Protein AF-W9W3L7-F1 (afdb_monomer_lite)

Radius of gyration: 13.41 Å; chains: 1; bounding box: 32×24×35 Å

Organism: NCBI:txid1182544

Sequence (72 aa):
MALGTGFTFVGVDGVVDVVGRFAGEKTLHGRAMMITPEQEGVIDVRDDEEGVWGGVIFGGIQERMRPAGLII

Secondary structure (DSSP, 8-state):
----TT-----HHHHHHHHHHHHH-GGGTT--EEE--TTT-EEE--TTSTT--HHHHHHHHHHHHGGGT---

pLDDT: mean 79.57, std 12.61, range [38.62, 94.0]

Structure (mmCIF, N/CA/C/O backbone):
data_AF-W9W3L7-F1
#
_entry.id   AF-W9W3L7-F1
#
loop_
_atom_site.group_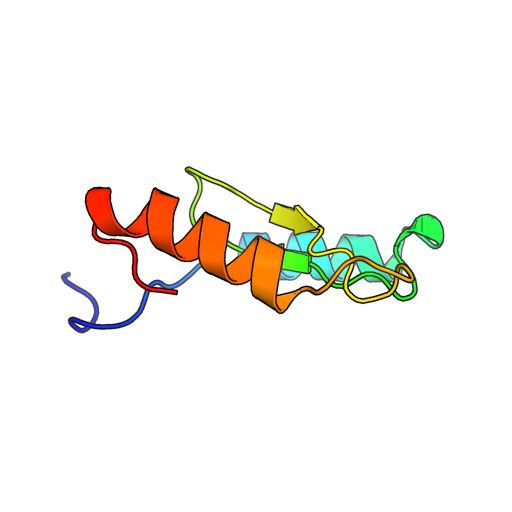PDB
_atom_site.id
_atom_site.type_symbol
_atom_site.label_atom_id
_atom_site.label_alt_id
_atom_site.label_comp_id
_atom_site.label_asym_id
_atom_site.label_entity_id
_atom_site.label_seq_id
_atom_site.pdbx_PDB_ins_code
_atom_site.Cartn_x
_atom_site.Cartn_y
_atom_site.Cartn_z
_atom_site.occupancy
_atom_site.B_iso_or_equiv
_atom_site.auth_seq_id
_atom_site.auth_comp_id
_atom_site.auth_asym_id
_atom_site.auth_atom_id
_atom_site.pdbx_PDB_model_num
ATOM 1 N N . MET A 1 1 ? -16.206 -4.937 17.621 1.00 38.62 1 MET A N 1
ATOM 2 C CA . MET A 1 1 ? -14.944 -5.398 18.236 1.00 38.62 1 MET A CA 1
ATOM 3 C C . MET A 1 1 ? -13.927 -4.292 18.047 1.00 38.62 1 MET A C 1
ATOM 5 O O . MET A 1 1 ? -13.626 -3.985 16.904 1.00 38.62 1 MET A O 1
ATOM 9 N N . ALA A 1 2 ? -13.475 -3.644 19.119 1.00 38.75 2 ALA A N 1
ATOM 10 C CA . ALA A 1 2 ? -12.352 -2.718 19.025 1.00 38.75 2 ALA A CA 1
ATOM 11 C C . ALA A 1 2 ? -11.068 -3.556 19.078 1.00 38.75 2 ALA A C 1
ATOM 13 O O . ALA A 1 2 ? -10.765 -4.152 20.111 1.00 38.75 2 ALA A O 1
ATOM 14 N N . LEU A 1 3 ? -10.383 -3.681 17.939 1.00 46.25 3 LEU A N 1
ATOM 15 C CA . LEU A 1 3 ? -9.017 -4.202 17.887 1.00 46.25 3 LEU A CA 1
ATOM 16 C C . LEU A 1 3 ? -8.106 -3.229 18.654 1.00 46.25 3 LEU A C 1
ATOM 18 O O . LEU A 1 3 ? -8.397 -2.035 18.710 1.00 46.25 3 LEU A O 1
ATOM 22 N N . GLY A 1 4 ? -7.084 -3.772 19.321 1.00 43.47 4 GLY A N 1
ATOM 23 C CA . GLY A 1 4 ? -6.291 -3.095 20.350 1.00 43.47 4 GLY A CA 1
ATOM 24 C C . GLY A 1 4 ? -5.927 -1.646 20.021 1.00 43.47 4 GLY A C 1
ATOM 25 O O . GLY A 1 4 ? -5.505 -1.330 18.913 1.00 43.47 4 GLY A O 1
ATOM 26 N N . THR A 1 5 ? -6.087 -0.770 21.012 1.00 54.81 5 THR A N 1
ATOM 27 C CA . THR A 1 5 ? -5.703 0.644 20.960 1.00 54.81 5 THR A CA 1
ATOM 28 C C . THR A 1 5 ? -4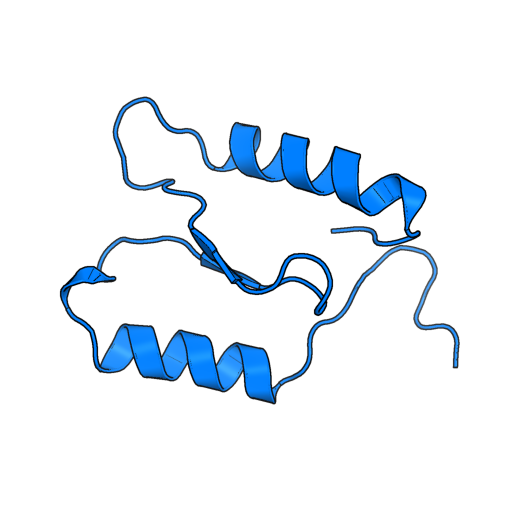.217 0.764 20.608 1.00 54.81 5 THR A C 1
ATOM 30 O O . THR A 1 5 ? -3.371 0.643 21.492 1.00 54.81 5 THR A O 1
ATOM 33 N N . GLY A 1 6 ? -3.893 0.936 19.324 1.00 61.75 6 GLY A N 1
ATOM 34 C CA . GLY A 1 6 ? -2.509 1.091 18.872 1.00 61.75 6 GLY A CA 1
ATOM 35 C C . GLY A 1 6 ? -2.173 0.554 17.482 1.00 61.75 6 GLY A C 1
ATOM 36 O O . GLY A 1 6 ? -1.134 0.942 16.967 1.00 61.75 6 GLY A O 1
ATOM 37 N N . PHE A 1 7 ? -3.005 -0.296 16.867 1.00 65.25 7 PHE A N 1
ATOM 38 C CA . PHE A 1 7 ? -2.688 -0.869 15.552 1.00 65.25 7 PHE A CA 1
ATOM 39 C C . PHE A 1 7 ? -3.890 -0.908 14.617 1.00 65.25 7 PHE A C 1
ATOM 41 O O . PHE A 1 7 ? -4.990 -1.314 14.998 1.00 65.25 7 PHE A O 1
ATOM 48 N N . THR A 1 8 ? -3.636 -0.543 13.365 1.00 76.25 8 THR A N 1
ATOM 49 C CA . THR A 1 8 ? -4.587 -0.663 12.264 1.00 76.25 8 THR A CA 1
ATOM 50 C C . THR A 1 8 ? -4.257 -1.888 11.431 1.00 76.25 8 THR A C 1
ATOM 52 O O . THR A 1 8 ? -3.128 -2.049 10.977 1.00 76.25 8 THR A O 1
ATOM 55 N N . PHE A 1 9 ? -5.251 -2.744 11.210 1.00 80.75 9 PHE A N 1
ATOM 56 C CA . PHE A 1 9 ? -5.105 -3.938 10.383 1.00 80.75 9 PHE A CA 1
ATOM 57 C C . PHE A 1 9 ? -5.747 -3.726 9.015 1.00 80.75 9 PHE A C 1
ATOM 59 O O . PHE A 1 9 ? -6.755 -3.030 8.890 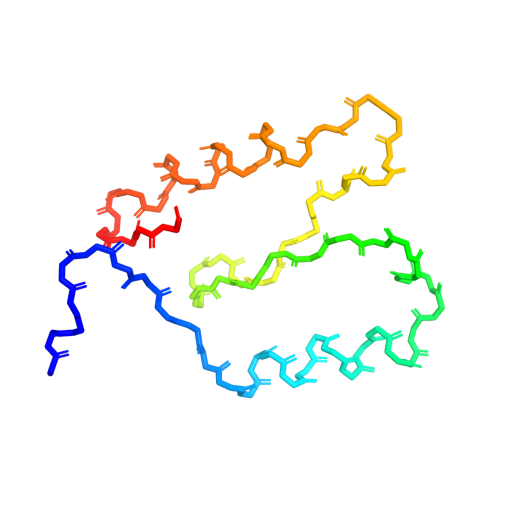1.00 80.75 9 PHE A O 1
ATOM 66 N N . VAL A 1 10 ? -5.178 -4.373 8.001 1.00 87.00 10 VAL A N 1
ATOM 67 C CA . VAL A 1 10 ? -5.726 -4.433 6.642 1.00 87.00 10 VAL A CA 1
ATOM 68 C C . VAL A 1 10 ? -6.258 -5.832 6.348 1.00 87.00 10 VAL A C 1
ATOM 70 O O . VAL A 1 10 ? -5.859 -6.810 6.985 1.00 87.00 10 VAL A O 1
ATOM 73 N N . GLY A 1 11 ? -7.190 -5.930 5.400 1.00 87.44 11 GLY A N 1
ATOM 74 C CA . GLY A 1 11 ? -7.762 -7.208 4.985 1.00 87.44 11 GLY A CA 1
ATOM 75 C C . GLY A 1 11 ? -6.747 -8.087 4.251 1.00 87.44 11 GLY A C 1
ATOM 76 O O . GLY A 1 11 ? -5.934 -7.589 3.473 1.00 87.44 11 GLY A O 1
ATOM 77 N N . VAL A 1 12 ? -6.833 -9.405 4.464 1.00 90.81 12 VAL A N 1
ATOM 78 C CA . VAL A 1 12 ? -5.976 -10.401 3.793 1.00 90.81 12 VAL A CA 1
ATOM 79 C C . VAL A 1 12 ? -6.109 -10.313 2.274 1.00 90.81 12 VAL A C 1
ATOM 81 O O . VAL A 1 12 ? -5.101 -10.382 1.577 1.00 90.81 12 VAL A O 1
ATOM 84 N N . ASP A 1 13 ? -7.319 -10.084 1.765 1.00 89.69 13 ASP A N 1
ATOM 85 C CA . ASP A 1 13 ? -7.573 -9.96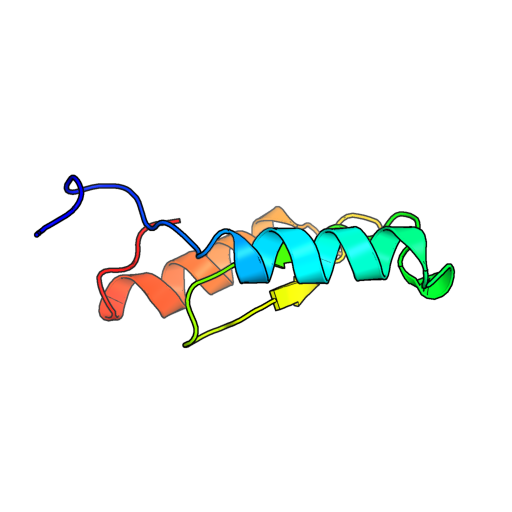9 0.325 1.00 89.69 13 ASP A CA 1
ATOM 86 C C . ASP A 1 13 ? -6.764 -8.830 -0.312 1.00 89.69 13 ASP A C 1
ATOM 88 O O . ASP A 1 13 ? -6.178 -9.010 -1.376 1.00 89.69 13 ASP A O 1
ATOM 92 N N . GLY A 1 14 ? -6.640 -7.689 0.378 1.00 87.81 14 GLY A N 1
ATOM 93 C CA . GLY A 1 14 ? -5.824 -6.564 -0.087 1.00 87.81 14 GLY A CA 1
ATOM 94 C C . GLY A 1 14 ? -4.326 -6.878 -0.096 1.00 87.81 14 GLY A C 1
ATOM 95 O O . GLY A 1 14 ? -3.605 -6.443 -0.991 1.00 87.81 14 GLY A O 1
ATOM 96 N N . VAL A 1 15 ? -3.852 -7.684 0.860 1.00 91.12 15 VAL A N 1
ATOM 97 C CA . VAL A 1 15 ? -2.463 -8.171 0.867 1.00 91.12 15 VAL A CA 1
ATOM 98 C C . VAL A 1 15 ? -2.212 -9.110 -0.308 1.00 91.12 15 VAL A C 1
ATOM 100 O O . VAL A 1 15 ? -1.216 -8.957 -1.016 1.00 91.12 15 VAL A O 1
ATOM 103 N N . VAL A 1 16 ? -3.115 -10.063 -0.535 1.00 93.69 16 VAL A N 1
ATOM 104 C CA . VAL A 1 16 ? -2.995 -11.042 -1.622 1.00 93.69 16 VAL A CA 1
ATOM 105 C C . VAL A 1 16 ? -3.032 -10.359 -2.988 1.00 93.69 16 VAL A C 1
ATOM 107 O O . VAL A 1 16 ? -2.224 -10.713 -3.845 1.00 93.69 16 VAL A O 1
ATOM 110 N N . ASP A 1 17 ? -3.899 -9.362 -3.182 1.00 92.19 17 ASP A N 1
ATOM 111 C CA . ASP A 1 17 ? -3.982 -8.603 -4.435 1.00 92.19 17 ASP A CA 1
ATOM 112 C C . ASP A 1 17 ? -2.650 -7.910 -4.767 1.00 92.19 17 ASP A C 1
ATOM 114 O O . ASP A 1 17 ? -2.078 -8.122 -5.837 1.00 92.19 17 ASP A O 1
ATOM 118 N N . VAL A 1 18 ? -2.078 -7.168 -3.812 1.00 91.94 18 VAL A N 1
ATOM 119 C CA . VAL A 1 18 ? -0.796 -6.472 -4.014 1.00 91.94 18 VAL A CA 1
ATOM 120 C C . VAL A 1 18 ? 0.343 -7.450 -4.285 1.00 91.94 18 VAL A C 1
ATOM 122 O O . VAL A 1 18 ? 1.127 -7.236 -5.211 1.00 91.94 18 VAL A O 1
ATOM 125 N N . VAL A 1 19 ? 0.426 -8.549 -3.532 1.00 91.69 19 VAL A N 1
ATOM 126 C CA . VAL A 1 19 ? 1.445 -9.585 -3.763 1.00 91.69 19 VA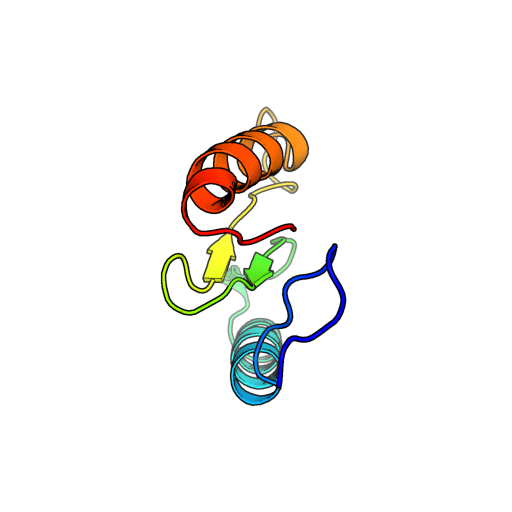L A CA 1
ATOM 127 C C . VAL A 1 19 ? 1.278 -10.226 -5.145 1.00 91.69 19 VAL A C 1
ATOM 129 O O . VAL A 1 19 ? 2.269 -10.438 -5.847 1.00 91.69 19 VAL A O 1
ATOM 132 N N . GLY A 1 20 ? 0.040 -10.489 -5.571 1.00 93.81 20 GLY A N 1
ATOM 133 C CA . GLY A 1 20 ? -0.263 -10.997 -6.908 1.00 93.81 20 GLY A CA 1
ATOM 134 C C . GLY A 1 20 ? 0.213 -10.050 -8.010 1.00 93.81 20 GLY A C 1
ATOM 135 O O . GLY A 1 20 ? 0.828 -10.493 -8.984 1.00 93.81 20 GLY A O 1
ATOM 136 N N . ARG A 1 21 ? 0.022 -8.741 -7.822 1.00 92.56 21 ARG A N 1
ATOM 137 C CA . ARG A 1 21 ? 0.523 -7.714 -8.743 1.00 92.56 21 ARG A CA 1
ATOM 138 C C . ARG A 1 21 ? 2.045 -7.688 -8.804 1.00 92.56 21 ARG A C 1
ATOM 140 O O . ARG A 1 21 ? 2.587 -7.685 -9.903 1.00 92.56 21 ARG A O 1
ATOM 147 N N . PHE A 1 22 ? 2.747 -7.775 -7.673 1.00 91.38 22 PHE A N 1
ATOM 148 C CA . PHE A 1 22 ? 4.214 -7.901 -7.673 1.00 91.38 22 PHE A CA 1
ATOM 149 C C . PHE A 1 22 ? 4.708 -9.132 -8.442 1.00 91.38 22 PHE A C 1
ATOM 151 O O . PHE A 1 22 ? 5.744 -9.063 -9.099 1.00 91.38 22 PHE A O 1
ATOM 158 N N . ALA A 1 23 ? 3.980 -10.250 -8.384 1.00 91.62 23 ALA A N 1
ATOM 159 C CA . ALA A 1 23 ? 4.346 -11.462 -9.113 1.00 91.62 23 ALA A CA 1
ATOM 160 C C . ALA A 1 23 ? 4.103 -11.353 -10.632 1.00 91.62 23 ALA A C 1
ATOM 162 O O . ALA A 1 23 ? 4.808 -11.998 -11.412 1.00 91.62 23 ALA A O 1
ATOM 163 N N . GLY A 1 24 ? 3.102 -10.572 -11.056 1.00 92.25 24 GLY A N 1
ATOM 164 C CA . GLY A 1 24 ? 2.683 -10.458 -12.459 1.00 92.25 24 GLY A CA 1
ATOM 165 C C . GLY A 1 24 ? 3.214 -9.231 -13.211 1.00 92.25 24 GLY A C 1
ATOM 166 O O . GLY A 1 24 ? 3.401 -9.286 -14.428 1.00 92.25 24 GLY A O 1
ATOM 167 N N . GLU A 1 25 ? 3.477 -8.127 -12.514 1.00 94.00 25 GLU A N 1
ATOM 168 C CA . GLU A 1 25 ? 3.800 -6.823 -13.097 1.00 94.00 25 GLU A CA 1
ATOM 169 C C . GLU A 1 25 ? 5.284 -6.479 -12.892 1.00 94.00 25 GLU A C 1
ATOM 171 O O . GLU A 1 25 ? 5.689 -5.924 -11.871 1.00 94.00 25 GLU A O 1
ATOM 176 N N . LYS A 1 26 ? 6.117 -6.735 -13.909 1.00 90.50 26 LYS A N 1
ATOM 177 C CA . LYS A 1 26 ? 7.569 -6.455 -13.847 1.00 90.50 26 LYS A CA 1
ATOM 178 C C . LYS A 1 26 ? 7.917 -4.995 -13.542 1.00 90.50 26 LYS A C 1
ATOM 180 O O . LYS A 1 26 ? 8.996 -4.724 -13.029 1.00 90.50 26 LYS A O 1
ATOM 185 N N . THR A 1 27 ? 7.027 -4.060 -13.867 1.00 89.06 27 THR A N 1
ATOM 186 C CA . THR A 1 27 ? 7.187 -2.627 -13.577 1.00 89.06 27 THR A CA 1
ATOM 187 C C . THR A 1 27 ? 7.157 -2.310 -12.084 1.00 89.06 27 THR A C 1
ATOM 189 O O . THR A 1 27 ? 7.552 -1.215 -11.700 1.00 89.06 27 THR A O 1
ATOM 192 N N . LEU A 1 28 ? 6.685 -3.241 -11.251 1.00 87.25 28 LEU A N 1
ATOM 193 C CA . LEU A 1 28 ? 6.654 -3.100 -9.799 1.00 87.25 28 LEU A CA 1
ATOM 194 C C . LEU A 1 28 ? 7.886 -3.708 -9.117 1.00 87.25 28 LEU A C 1
ATOM 196 O O . LEU A 1 28 ? 8.031 -3.594 -7.907 1.00 87.25 28 LEU A O 1
ATOM 200 N N . HIS A 1 29 ? 8.791 -4.361 -9.849 1.00 86.44 29 HIS A N 1
ATOM 201 C CA . HIS A 1 29 ? 9.988 -4.937 -9.239 1.00 86.44 29 HIS A CA 1
ATOM 202 C C . HIS A 1 29 ? 10.879 -3.843 -8.643 1.00 86.44 29 HIS A C 1
ATOM 204 O O . HIS A 1 29 ? 11.220 -2.883 -9.325 1.00 86.44 29 HIS A O 1
ATOM 210 N N . GLY A 1 30 ? 11.277 -4.018 -7.382 1.00 83.81 30 GLY A N 1
ATOM 211 C CA . GLY A 1 30 ? 12.046 -3.018 -6.636 1.00 83.81 30 GLY A CA 1
ATOM 212 C C . GLY A 1 30 ? 11.179 -1.996 -5.900 1.00 83.81 30 GLY A C 1
ATOM 213 O O . GLY A 1 30 ? 11.666 -1.401 -4.949 1.00 83.81 30 GLY A O 1
ATOM 214 N N . ARG A 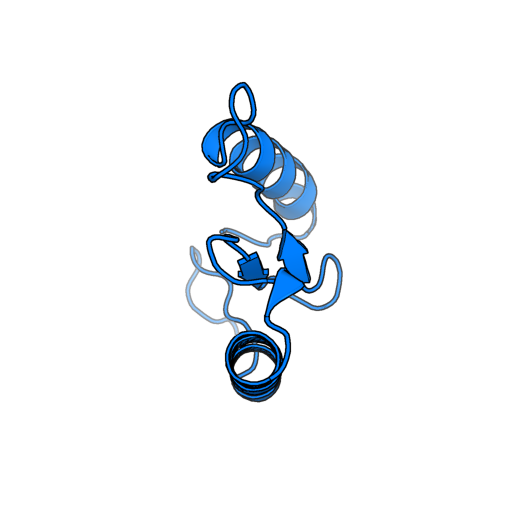1 31 ? 9.889 -1.868 -6.244 1.00 86.88 31 ARG A N 1
ATOM 215 C CA . ARG A 1 31 ? 8.963 -0.968 -5.547 1.00 86.88 31 ARG A CA 1
ATOM 216 C C . ARG A 1 31 ? 8.675 -1.431 -4.125 1.00 86.88 31 ARG A C 1
ATOM 218 O O . ARG A 1 31 ? 8.596 -2.629 -3.847 1.00 86.88 31 ARG A O 1
ATOM 225 N N . ALA A 1 32 ? 8.389 -0.466 -3.260 1.00 88.25 32 ALA A N 1
ATOM 226 C CA . ALA A 1 32 ? 7.833 -0.697 -1.935 1.00 88.25 32 ALA A CA 1
ATOM 227 C C . ALA A 1 32 ? 6.392 -0.167 -1.886 1.00 88.25 32 ALA A C 1
ATOM 229 O O . ALA A 1 32 ? 6.132 0.990 -2.207 1.00 88.25 32 ALA A O 1
ATOM 230 N N . MET A 1 33 ? 5.447 -1.017 -1.480 1.00 89.12 33 MET A N 1
ATOM 231 C CA . MET A 1 33 ? 4.028 -0.665 -1.377 1.00 89.12 33 MET A CA 1
ATOM 232 C C . MET A 1 33 ? 3.582 -0.730 0.079 1.00 89.12 33 MET A C 1
ATOM 234 O O . MET A 1 33 ? 3.828 -1.723 0.765 1.00 89.12 33 MET A O 1
ATOM 238 N N . MET A 1 34 ? 2.879 0.302 0.534 1.00 88.00 34 MET A N 1
ATOM 239 C CA . MET A 1 34 ? 2.170 0.303 1.805 1.00 88.00 34 MET A CA 1
ATOM 240 C C . MET A 1 34 ? 0.697 0.001 1.567 1.00 88.00 34 MET A C 1
ATOM 242 O O . MET A 1 34 ? 0.041 0.653 0.758 1.00 88.00 34 MET A O 1
ATOM 246 N N . ILE A 1 35 ? 0.174 -0.982 2.292 1.00 89.19 35 ILE A N 1
ATOM 247 C CA . ILE A 1 35 ? -1.243 -1.332 2.253 1.00 89.19 35 ILE A CA 1
ATOM 248 C C . ILE A 1 35 ? -1.894 -0.713 3.475 1.00 89.19 35 ILE A C 1
ATOM 250 O O . ILE A 1 35 ? -1.452 -0.925 4.604 1.00 89.19 35 ILE A O 1
ATOM 254 N N . THR A 1 36 ? -2.947 0.050 3.240 1.00 84.75 36 THR A N 1
ATOM 255 C CA . THR A 1 36 ? -3.654 0.801 4.269 1.00 84.75 36 THR A CA 1
ATOM 256 C C . THR A 1 36 ? -5.148 0.481 4.207 1.00 84.75 36 THR A C 1
ATOM 258 O O . THR A 1 36 ? -5.602 -0.139 3.240 1.00 84.75 36 THR A O 1
ATOM 261 N N . PRO A 1 37 ? -5.942 0.843 5.229 1.00 81.25 37 PRO A N 1
ATOM 262 C CA . PRO A 1 37 ? -7.393 0.718 5.146 1.00 81.25 37 PRO A CA 1
ATOM 263 C C . PRO A 1 37 ? -7.973 1.485 3.955 1.00 81.25 37 PRO A C 1
ATOM 265 O O . PRO A 1 37 ? -7.342 2.395 3.419 1.00 81.25 37 PRO A O 1
ATOM 268 N N . GLU A 1 38 ? -9.209 1.152 3.582 1.00 71.94 38 GLU A N 1
ATOM 269 C CA . GLU A 1 38 ? -9.864 1.605 2.343 1.00 71.94 38 GLU A CA 1
ATOM 270 C C . GLU A 1 38 ? -9.791 3.114 2.061 1.00 71.94 38 GLU A C 1
ATOM 272 O O . GLU A 1 38 ? -9.826 3.508 0.901 1.00 71.94 38 GLU A O 1
ATOM 277 N N . GLN A 1 39 ? -9.666 3.962 3.087 1.00 69.94 39 GLN A N 1
ATOM 278 C CA . GLN A 1 39 ? -9.536 5.412 2.911 1.00 69.94 39 GLN A CA 1
ATOM 279 C C . GLN A 1 39 ? -8.323 5.830 2.069 1.00 69.94 39 GLN A C 1
ATOM 281 O O . GLN A 1 39 ? -8.410 6.827 1.359 1.00 69.94 39 GLN A O 1
ATOM 286 N N . GLU A 1 40 ? -7.213 5.099 2.146 1.00 72.88 40 GLU A N 1
ATOM 287 C CA . GLU A 1 40 ? -5.957 5.447 1.464 1.00 72.88 40 GLU A CA 1
ATOM 288 C C . GLU A 1 40 ? -5.466 4.311 0.546 1.00 72.88 40 GLU A C 1
ATOM 290 O O . GLU A 1 40 ? -4.709 4.555 -0.393 1.00 72.88 40 GLU A O 1
ATOM 295 N N . GLY A 1 41 ? -5.957 3.080 0.738 1.00 84.62 41 GLY A N 1
ATOM 296 C CA . GLY A 1 41 ? -5.709 1.955 -0.163 1.00 84.62 41 GLY A CA 1
ATOM 297 C C . GLY A 1 41 ? -4.235 1.542 -0.237 1.00 84.62 41 GLY A C 1
ATOM 298 O O . GLY A 1 41 ? -3.558 1.416 0.786 1.00 84.62 41 GLY A O 1
ATOM 299 N N . VAL A 1 42 ? -3.745 1.275 -1.450 1.00 88.94 42 VAL A N 1
ATOM 300 C CA . VAL A 1 42 ? -2.358 0.854 -1.705 1.00 88.94 42 VAL A CA 1
ATOM 301 C C . VAL A 1 42 ? -1.549 2.053 -2.184 1.00 88.94 42 VAL A C 1
ATOM 303 O O . VAL A 1 42 ? -1.886 2.660 -3.201 1.00 88.94 42 VAL A O 1
ATOM 306 N N . ILE A 1 43 ? -0.466 2.362 -1.478 1.00 87.81 43 ILE A N 1
ATOM 307 C CA . ILE A 1 43 ? 0.389 3.518 -1.748 1.00 87.81 43 ILE A CA 1
ATOM 308 C C . ILE A 1 43 ? 1.792 3.043 -2.106 1.00 87.81 43 ILE A C 1
ATOM 310 O O . ILE A 1 43 ? 2.410 2.300 -1.348 1.00 87.81 43 ILE A O 1
ATOM 314 N N . ASP A 1 44 ? 2.317 3.518 -3.232 1.00 87.62 44 ASP A N 1
ATOM 315 C CA . ASP A 1 44 ? 3.730 3.365 -3.577 1.00 87.62 44 ASP A CA 1
ATOM 316 C C . ASP A 1 44 ? 4.564 4.337 -2.733 1.00 87.62 44 ASP A C 1
ATOM 318 O O . ASP A 1 44 ? 4.415 5.558 -2.855 1.00 87.62 44 ASP A O 1
ATOM 322 N N . VAL A 1 45 ? 5.415 3.800 -1.856 1.00 85.62 45 VAL A N 1
ATOM 323 C CA . VAL A 1 45 ? 6.288 4.616 -0.998 1.00 85.62 45 VAL A CA 1
ATOM 324 C C . VAL A 1 45 ? 7.609 4.968 -1.676 1.00 85.62 45 VAL A C 1
ATOM 326 O O . VAL A 1 45 ? 8.384 5.717 -1.087 1.00 85.62 45 VAL A O 1
ATOM 329 N N . ARG A 1 46 ? 7.845 4.468 -2.901 1.00 82.06 46 ARG A N 1
ATOM 330 C CA . ARG A 1 46 ? 8.966 4.832 -3.782 1.00 82.06 46 ARG A CA 1
ATOM 331 C C . ARG A 1 46 ? 10.328 4.843 -3.090 1.00 82.06 46 ARG A C 1
ATOM 333 O O . ARG A 1 46 ? 11.181 5.662 -3.405 1.00 82.06 46 ARG A O 1
ATOM 340 N N . ASP A 1 47 ? 10.522 3.944 -2.131 1.00 77.62 47 ASP A N 1
ATOM 341 C CA . ASP A 1 47 ? 11.756 3.859 -1.337 1.00 77.62 47 ASP A CA 1
ATOM 342 C C . ASP A 1 47 ? 12.971 3.441 -2.191 1.00 77.62 47 ASP A C 1
ATOM 344 O O . ASP A 1 47 ? 14.118 3.539 -1.768 1.00 77.62 47 ASP A O 1
ATOM 348 N N . ASP A 1 48 ? 12.711 2.989 -3.418 1.00 76.38 48 ASP A N 1
ATOM 349 C CA . ASP A 1 48 ? 13.685 2.619 -4.435 1.00 76.38 48 ASP A CA 1
ATOM 350 C C . ASP A 1 48 ? 14.113 3.773 -5.362 1.00 76.38 48 ASP A C 1
ATOM 352 O O . ASP A 1 48 ? 15.055 3.607 -6.139 1.00 76.38 48 ASP A O 1
ATOM 356 N N . GLU A 1 49 ? 13.458 4.940 -5.299 1.00 75.06 49 GLU A N 1
ATOM 357 C CA . GLU A 1 49 ? 13.809 6.119 -6.104 1.00 75.06 49 GLU A CA 1
ATOM 358 C C . GLU A 1 49 ? 14.800 7.033 -5.363 1.00 75.06 49 GLU A C 1
ATOM 360 O O . GLU A 1 49 ? 14.564 7.472 -4.238 1.00 75.06 49 GLU A O 1
ATOM 365 N N . GLU A 1 50 ? 15.911 7.389 -6.017 1.00 69.81 50 GLU A N 1
ATOM 366 C CA . GLU A 1 50 ? 16.899 8.314 -5.453 1.00 69.81 50 GLU A CA 1
ATOM 367 C C . GLU A 1 50 ? 16.257 9.672 -5.112 1.00 69.81 50 GLU A C 1
ATOM 369 O O . GLU A 1 50 ? 15.645 10.329 -5.955 1.00 69.81 50 GLU A O 1
ATOM 374 N N . GLY A 1 51 ? 16.404 10.105 -3.856 1.00 66.25 51 GLY A N 1
ATOM 375 C CA . GLY A 1 51 ? 15.815 11.349 -3.353 1.00 66.25 51 GLY A CA 1
ATOM 376 C C . GLY A 1 51 ? 14.386 11.211 -2.816 1.00 66.25 51 GLY A C 1
ATOM 377 O O . GLY A 1 51 ? 13.872 12.174 -2.240 1.00 66.25 51 GLY A O 1
ATOM 378 N N . VAL A 1 52 ? 13.769 10.032 -2.929 1.00 67.31 52 VAL A N 1
ATOM 379 C CA . VAL A 1 52 ? 12.511 9.704 -2.259 1.00 67.31 52 VAL A CA 1
ATOM 380 C C . VAL A 1 52 ? 12.818 8.820 -1.054 1.00 67.31 52 VAL A C 1
ATOM 382 O O . VAL A 1 52 ? 13.491 7.804 -1.159 1.00 67.31 52 VAL A O 1
ATOM 385 N N . TRP A 1 53 ? 12.364 9.246 0.123 1.00 73.31 53 TRP A N 1
ATOM 386 C CA . TRP A 1 53 ? 12.543 8.491 1.360 1.00 73.31 53 TRP A CA 1
ATOM 387 C C . TRP A 1 53 ? 11.186 7.940 1.760 1.00 73.31 53 TRP A C 1
ATOM 389 O O . TRP A 1 53 ? 10.283 8.730 2.070 1.00 73.31 53 TRP A O 1
ATOM 399 N N . GLY A 1 54 ? 11.045 6.615 1.819 1.00 76.44 54 GLY A N 1
ATOM 400 C CA . GLY A 1 54 ? 9.810 5.972 2.264 1.00 76.44 54 GLY A CA 1
ATOM 401 C C . GLY A 1 54 ? 9.345 6.516 3.617 1.00 76.44 54 GLY A C 1
ATOM 402 O O . GLY A 1 54 ? 8.152 6.706 3.825 1.00 76.44 54 GLY A O 1
ATOM 403 N N . GLY A 1 55 ? 10.281 6.916 4.488 1.00 75.06 55 GLY A N 1
ATOM 404 C CA . GLY A 1 55 ? 9.995 7.582 5.763 1.00 75.06 55 GLY A CA 1
ATOM 405 C C . GLY A 1 55 ? 9.259 8.929 5.659 1.00 75.06 55 GLY A C 1
ATOM 406 O O . GLY A 1 55 ? 8.432 9.228 6.518 1.00 75.06 55 GLY A O 1
ATOM 407 N N . VAL A 1 56 ? 9.499 9.733 4.616 1.00 81.19 56 VAL A N 1
ATOM 408 C CA . VAL A 1 56 ? 8.803 11.023 4.412 1.00 81.19 56 VAL A CA 1
ATOM 409 C C . VAL A 1 56 ? 7.364 10.787 3.963 1.00 81.19 56 VAL A C 1
ATOM 411 O O . VAL A 1 56 ? 6.436 11.396 4.498 1.00 81.19 56 VAL A O 1
ATOM 414 N N . ILE A 1 57 ? 7.169 9.868 3.013 1.00 80.69 57 ILE A N 1
ATOM 415 C CA . ILE A 1 57 ? 5.835 9.479 2.543 1.00 80.69 57 ILE A CA 1
ATOM 416 C C . ILE A 1 57 ? 5.049 8.835 3.690 1.00 80.69 57 ILE A C 1
ATOM 418 O O . ILE A 1 57 ? 3.907 9.219 3.946 1.00 80.69 57 ILE A O 1
ATOM 422 N N . PHE A 1 58 ? 5.689 7.931 4.431 1.00 80.94 58 PHE A N 1
ATOM 423 C CA . PHE A 1 58 ? 5.123 7.266 5.597 1.00 80.94 58 PHE A CA 1
ATOM 424 C C . PHE A 1 58 ? 4.678 8.257 6.679 1.00 80.94 58 PHE A C 1
ATOM 426 O O . PHE A 1 58 ? 3.529 8.201 7.116 1.00 80.94 58 PHE A O 1
ATOM 433 N N . GLY A 1 59 ? 5.534 9.214 7.054 1.00 81.94 59 GLY A N 1
ATOM 434 C CA . GLY A 1 59 ? 5.192 10.243 8.041 1.00 81.94 59 GLY A CA 1
ATOM 435 C C . GLY A 1 59 ? 3.975 11.075 7.625 1.00 81.94 59 GLY A C 1
ATOM 436 O O . GLY A 1 59 ? 3.058 11.277 8.421 1.00 81.94 59 GLY A O 1
ATOM 437 N N . GLY A 1 60 ? 3.902 11.473 6.350 1.00 84.50 60 GLY A N 1
ATOM 438 C CA . GLY A 1 60 ? 2.741 12.188 5.817 1.00 84.50 60 GLY A CA 1
ATOM 439 C C . GLY A 1 60 ? 1.453 11.358 5.838 1.00 84.50 60 GLY A C 1
ATOM 440 O O . GLY A 1 60 ? 0.371 11.909 6.040 1.00 84.50 60 GLY A O 1
ATOM 441 N N . ILE A 1 61 ? 1.539 10.039 5.650 1.00 82.25 61 ILE A N 1
ATOM 442 C CA . ILE A 1 61 ? 0.371 9.151 5.731 1.00 82.25 61 ILE A CA 1
ATOM 443 C C . ILE A 1 61 ? -0.083 8.989 7.185 1.00 82.25 61 ILE A C 1
ATOM 445 O O . ILE A 1 61 ? -1.274 9.130 7.467 1.00 82.25 61 ILE A O 1
ATOM 449 N N . GLN A 1 62 ? 0.849 8.786 8.120 1.00 80.56 62 GLN A N 1
ATOM 450 C CA . GLN A 1 62 ? 0.536 8.730 9.552 1.00 80.56 62 GLN A CA 1
ATOM 451 C C . GLN A 1 62 ? -0.198 9.992 10.025 1.00 80.56 62 GLN A C 1
ATOM 453 O O . GLN A 1 62 ? -1.160 9.905 10.792 1.00 80.56 62 GLN A O 1
ATOM 458 N N . GLU A 1 63 ? 0.222 11.172 9.564 1.00 86.06 63 GLU A N 1
ATOM 459 C CA . GLU A 1 63 ? -0.444 12.435 9.892 1.00 86.06 63 GLU A CA 1
ATOM 460 C C . GLU A 1 63 ? -1.875 12.517 9.349 1.00 86.06 63 GLU A C 1
ATOM 462 O O . GLU A 1 63 ? -2.763 12.964 10.076 1.00 86.06 63 GLU A O 1
ATOM 467 N N . ARG A 1 64 ? -2.126 12.053 8.116 1.00 82.50 64 ARG A N 1
ATOM 468 C CA . ARG A 1 64 ? -3.473 12.057 7.508 1.00 82.50 64 ARG A CA 1
ATOM 469 C C . ARG A 1 64 ? -4.427 11.048 8.137 1.00 82.50 64 ARG A C 1
ATOM 471 O O . ARG A 1 64 ? -5.633 11.280 8.165 1.00 82.50 64 ARG A O 1
ATOM 478 N N . MET A 1 65 ? -3.893 9.953 8.659 1.00 77.75 65 MET A N 1
ATOM 479 C CA . MET A 1 65 ? -4.669 8.859 9.241 1.00 77.75 65 MET A CA 1
ATOM 480 C C . MET A 1 65 ? -4.992 9.040 10.720 1.00 77.75 65 MET A C 1
ATOM 482 O O . MET A 1 65 ? -6.033 8.574 11.192 1.00 77.75 65 MET A O 1
ATOM 486 N N . ARG A 1 66 ? -4.152 9.786 11.444 1.00 80.81 66 ARG A N 1
ATOM 487 C CA . ARG A 1 66 ? -4.342 10.083 12.868 1.00 80.81 66 ARG A CA 1
ATOM 488 C C . ARG A 1 66 ? -5.735 10.663 13.198 1.00 80.81 66 ARG A C 1
ATOM 490 O O . ARG A 1 66 ? -6.329 10.188 14.165 1.00 80.81 66 ARG A O 1
ATOM 497 N N . PRO A 1 67 ? -6.314 11.614 12.432 1.00 80.00 67 PRO A N 1
ATOM 498 C CA . PRO A 1 67 ? -7.672 12.119 12.671 1.00 80.00 67 PRO A CA 1
ATOM 499 C C . PRO A 1 67 ? -8.774 11.065 12.499 1.00 80.00 67 PRO A C 1
ATOM 501 O O . PRO A 1 67 ? -9.825 11.181 13.124 1.00 80.00 67 PRO A O 1
ATOM 504 N N . ALA A 1 68 ? -8.540 10.039 11.675 1.00 72.69 68 ALA A N 1
ATOM 505 C CA . ALA A 1 68 ? -9.465 8.927 11.463 1.00 72.69 68 ALA A CA 1
ATOM 506 C C . ALA A 1 68 ? -9.345 7.832 12.544 1.00 72.69 68 ALA A C 1
ATOM 508 O O . ALA A 1 68 ? -10.039 6.820 12.476 1.00 72.69 68 ALA A O 1
ATOM 509 N N . GLY A 1 69 ? -8.471 8.018 13.542 1.00 70.75 69 GLY A N 1
ATOM 510 C CA . GLY A 1 69 ? -8.193 7.019 14.577 1.00 70.75 69 GLY A CA 1
ATOM 511 C C . GLY A 1 69 ? -7.374 5.828 14.075 1.00 70.75 69 GLY A C 1
ATOM 512 O O . GLY A 1 69 ? -7.256 4.830 14.784 1.00 70.75 69 GLY A O 1
ATOM 513 N N . LEU A 1 70 ? -6.811 5.931 12.868 1.00 70.94 70 LEU A N 1
ATOM 514 C CA . LEU A 1 70 ? -5.966 4.911 12.266 1.00 70.94 70 LEU A CA 1
ATOM 515 C C . LEU A 1 70 ? -4.506 5.174 12.657 1.00 70.94 70 LEU A C 1
ATOM 517 O O . LEU A 1 70 ? -3.970 6.266 12.468 1.00 70.94 70 LEU A O 1
ATOM 521 N N . ILE A 1 71 ? -3.885 4.156 13.242 1.00 69.88 71 ILE A N 1
ATOM 522 C CA . ILE A 1 71 ? -2.491 4.134 13.691 1.00 69.88 71 ILE A CA 1
ATOM 523 C C . ILE A 1 71 ? -1.738 3.112 12.833 1.00 69.88 71 ILE A C 1
ATOM 525 O O . ILE A 1 71 ? -2.096 1.930 12.854 1.00 69.88 71 ILE A O 1
ATOM 529 N N . ILE A 1 72 ? -0.752 3.582 12.068 1.00 67.19 72 ILE A N 1
ATOM 530 C CA . ILE A 1 72 ? 0.165 2.785 11.235 1.00 67.19 72 ILE A CA 1
ATOM 531 C C . ILE A 1 72 ? 1.573 2.930 11.793 1.00 67.19 72 ILE A C 1
ATOM 533 O O . ILE A 1 72 ? 1.931 4.082 12.131 1.00 67.19 72 ILE A O 1
#

Foldseek 3Di:
DDDDQAADDDDPVLVVVVVVCCVVPPVCVQWDWDAHPPVVGIDTQPCVDPPRHSVVVVVVVQVVCVVVSHHD